Protein AF-A0A392P3I3-F1 (afdb_monomer)

Sequence (159 aa):
METHISFEKTNQFWQRVGYVNVHYVEARGHSGGIWLLKQHGSNIAADIFEVYKDTITVRLSLGNAKWFLTGNRMVYRKLDRAFADVPWCMAFPEAYVEVLCKFHSDHNPLLLRCGLPRRDCGPQPFRFEAAWITHPDYSDVVKVAWGKTTGDFVSCLQQ

pLDDT: mean 73.58, std 13.27, range [35.38, 89.12]

Radius of gyration: 22.49 Å; Cα contacts (8 Å, |Δi|>4): 177; chains: 1; bounding box: 51×34×56 Å

Foldseek 3Di:
DAPPDFCVVCQVVCVVVQKDWADKAPADDPGHIDTDIDGHPDQWDWHFDDDDPFKTWIWIDHPPDIDIWMQGRDDPDQRDDTDDDPVLCVVQVQKDWDFADDDPHPGGDIDIDRDHPPCPDDPPDDDDDPVLVVDPCSVVVVCVVVVVDPDDPVVVVPD

Solvent-accessible surface area (backbone atoms only — not comparable to full-atom values): 10241 Å² total; per-residue (Å²): 102,58,44,86,67,56,63,78,82,43,46,67,57,40,47,73,75,40,34,41,83,68,48,72,44,75,49,62,90,99,36,59,44,51,78,43,71,41,59,65,90,57,78,60,47,66,43,83,71,48,77,54,104,54,34,43,30,34,34,38,33,46,89,92,48,74,48,77,42,75,51,64,70,84,62,100,68,84,70,77,78,88,78,80,54,73,72,54,46,70,76,33,74,59,44,47,75,46,76,44,83,66,87,84,46,65,59,56,55,75,44,81,40,76,46,74,76,78,77,78,68,60,85,79,74,90,80,80,69,72,67,50,78,73,40,89,61,39,66,57,56,51,51,56,59,60,72,71,55,98,61,69,73,75,69,72,74,76,116

Mean predicted aligned error: 17.88 Å

Nearest PDB structures (foldseek):
  4mve-assembly2_B  TM=5.504E-01  e=1.407E+00  Thermomonospora curvata DSM 43183
  2ffs-assembly1_B  TM=2.571E-01  e=3.346E+00  Pseudomonas aeruginosa PAO1

Organism: NCBI:txid97028

Structure (mmCIF, N/CA/C/O backbone):
data_AF-A0A392P3I3-F1
#
_entry.id   AF-A0A392P3I3-F1
#
loop_
_atom_site.group_PDB
_atom_site.id
_atom_site.type_symbol
_atom_site.label_atom_id
_atom_site.label_alt_id
_atom_site.label_comp_id
_atom_site.label_asym_id
_atom_site.label_entity_id
_atom_site.label_seq_id
_atom_site.pdbx_PDB_ins_code
_atom_site.Cartn_x
_atom_site.Cartn_y
_atom_site.Cartn_z
_atom_site.occupancy
_atom_site.B_iso_or_equiv
_atom_site.auth_seq_id
_atom_site.auth_comp_id
_atom_site.auth_asym_id
_atom_site.auth_atom_id
_atom_site.pdbx_PDB_model_num
ATOM 1 N N . MET A 1 1 ? 4.162 16.920 7.300 1.00 35.38 1 MET A N 1
ATOM 2 C CA . MET A 1 1 ? 5.462 16.584 7.912 1.00 35.38 1 MET A CA 1
ATOM 3 C C . MET A 1 1 ? 6.060 15.391 7.182 1.00 35.38 1 MET A C 1
ATOM 5 O O . MET A 1 1 ? 5.947 14.257 7.638 1.00 35.38 1 MET A O 1
ATOM 9 N N . GLU A 1 2 ? 6.603 15.699 6.005 1.00 35.97 2 GLU A N 1
ATOM 10 C CA . GLU A 1 2 ? 7.063 14.757 4.986 1.00 35.97 2 GLU A CA 1
ATOM 11 C C . GLU A 1 2 ? 8.065 13.748 5.556 1.00 35.97 2 GLU A C 1
ATOM 13 O O . GLU A 1 2 ? 8.751 14.022 6.545 1.00 35.97 2 GLU A O 1
ATOM 18 N N . THR A 1 3 ? 8.171 12.568 4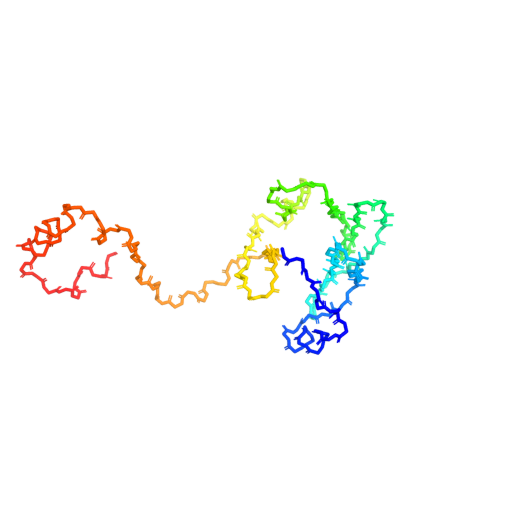.941 1.00 49.41 3 THR A N 1
ATOM 19 C CA . THR A 1 3 ? 9.173 11.557 5.311 1.00 49.41 3 THR A CA 1
ATOM 20 C C . THR A 1 3 ? 10.590 12.105 5.107 1.00 49.41 3 THR A C 1
ATOM 22 O O . THR A 1 3 ? 11.164 11.986 4.030 1.00 49.41 3 THR A O 1
ATOM 25 N N . HIS A 1 4 ? 11.170 12.685 6.160 1.00 56.41 4 HIS A N 1
ATOM 26 C CA . HIS A 1 4 ? 12.564 13.148 6.211 1.00 56.41 4 HIS A CA 1
ATOM 27 C C . HIS A 1 4 ? 13.576 12.015 6.477 1.00 56.41 4 HIS A C 1
ATOM 29 O O . HIS A 1 4 ? 14.764 12.266 6.682 1.00 56.41 4 HIS A O 1
ATOM 35 N N . ILE A 1 5 ? 13.119 10.762 6.517 1.00 66.00 5 ILE A N 1
ATOM 36 C CA . ILE A 1 5 ? 13.971 9.586 6.715 1.00 66.00 5 ILE A CA 1
ATOM 37 C C . ILE A 1 5 ? 14.217 8.963 5.345 1.00 66.00 5 ILE A C 1
ATOM 39 O O . ILE A 1 5 ? 13.258 8.745 4.615 1.00 66.00 5 ILE A O 1
ATOM 43 N N . SER A 1 6 ? 15.477 8.679 5.006 1.00 74.75 6 SER A N 1
ATOM 44 C CA . SER A 1 6 ? 15.830 8.037 3.737 1.00 74.75 6 SER A CA 1
ATOM 45 C C . SER A 1 6 ? 15.404 6.571 3.692 1.00 74.75 6 SER A C 1
ATOM 47 O O . SER A 1 6 ? 15.338 5.892 4.727 1.00 74.75 6 SER A O 1
ATOM 49 N N . PHE A 1 7 ? 15.148 6.057 2.488 1.00 79.44 7 PHE A N 1
ATOM 50 C CA . PHE A 1 7 ? 14.773 4.658 2.298 1.00 79.44 7 PHE A CA 1
ATOM 51 C C . PHE A 1 7 ? 15.866 3.731 2.827 1.00 79.44 7 PHE A C 1
ATOM 53 O O . PHE A 1 7 ? 15.578 2.786 3.558 1.00 79.44 7 PHE A O 1
ATOM 60 N N . GLU A 1 8 ? 17.131 4.053 2.553 1.00 78.81 8 GLU A N 1
ATOM 61 C CA . GLU A 1 8 ? 18.288 3.272 3.007 1.00 78.81 8 GLU A CA 1
ATOM 62 C C . GLU A 1 8 ? 18.279 3.015 4.519 1.00 78.81 8 GLU A C 1
ATOM 64 O O . GLU A 1 8 ? 18.542 1.895 4.960 1.00 78.81 8 GLU A O 1
ATOM 69 N N . LYS A 1 9 ? 17.893 4.018 5.319 1.00 79.69 9 LYS A N 1
ATOM 70 C CA . LYS A 1 9 ? 17.809 3.893 6.783 1.00 79.69 9 LYS A CA 1
ATOM 71 C C . LYS A 1 9 ? 16.685 2.963 7.237 1.00 79.69 9 LYS A C 1
ATOM 73 O O . LYS A 1 9 ? 16.775 2.384 8.315 1.00 79.69 9 LYS A O 1
ATOM 78 N N . THR A 1 10 ? 15.630 2.819 6.440 1.00 81.50 10 THR A N 1
ATOM 79 C CA . THR A 1 10 ? 14.461 1.984 6.766 1.00 81.50 10 THR A CA 1
ATOM 80 C C . THR A 1 10 ? 14.453 0.644 6.035 1.00 81.50 10 THR A C 1
ATOM 82 O O . THR A 1 10 ? 13.630 -0.213 6.349 1.00 81.50 10 THR A O 1
ATOM 85 N N . ASN A 1 11 ? 15.390 0.407 5.115 1.00 81.56 11 ASN A N 1
ATOM 86 C CA . ASN A 1 11 ? 15.440 -0.805 4.300 1.00 81.56 11 ASN A CA 1
ATOM 87 C C . ASN A 1 11 ? 15.478 -2.084 5.157 1.00 81.56 11 ASN A C 1
ATOM 89 O O . ASN A 1 11 ? 14.698 -3.006 4.933 1.00 81.56 11 ASN A O 1
ATOM 93 N N . GLN A 1 12 ? 16.311 -2.107 6.203 1.00 81.12 12 GLN A N 1
ATOM 94 C CA . GLN A 1 12 ? 16.390 -3.246 7.129 1.00 81.12 12 GLN A CA 1
ATOM 95 C C . GLN A 1 12 ? 15.070 -3.494 7.875 1.00 81.12 12 GLN A C 1
ATOM 97 O O . GLN A 1 12 ? 14.685 -4.641 8.096 1.00 81.12 12 GLN A O 1
ATOM 102 N N . PHE A 1 13 ? 14.356 -2.427 8.244 1.00 83.62 13 PHE A N 1
ATOM 103 C CA . PHE A 1 13 ? 13.044 -2.536 8.874 1.00 83.62 13 PHE A CA 1
ATOM 104 C C . PHE A 1 13 ? 12.030 -3.162 7.911 1.00 83.62 13 PHE A C 1
ATOM 106 O O . PHE A 1 13 ? 11.372 -4.135 8.271 1.00 83.62 13 PHE A O 1
ATOM 113 N N . TRP A 1 14 ? 11.948 -2.668 6.673 1.00 83.50 14 TRP A N 1
ATOM 114 C CA . TRP A 1 14 ? 11.001 -3.188 5.684 1.00 83.50 14 TRP A CA 1
ATOM 115 C C . TRP A 1 14 ? 11.267 -4.648 5.338 1.00 83.50 14 TRP A C 1
ATOM 117 O O . TRP A 1 14 ? 10.330 -5.446 5.337 1.00 83.50 14 TRP A O 1
ATOM 127 N N . GLN A 1 15 ? 12.535 -5.020 5.165 1.00 85.06 15 GLN A N 1
ATOM 128 C CA . GLN A 1 15 ? 12.927 -6.414 4.968 1.00 85.06 15 GLN A CA 1
ATOM 129 C C . GLN A 1 15 ? 12.497 -7.294 6.146 1.00 85.06 15 GLN A C 1
ATOM 131 O O . GLN A 1 15 ? 11.931 -8.366 5.934 1.00 85.06 15 GLN A O 1
ATOM 136 N N . ARG A 1 16 ? 12.683 -6.829 7.391 1.00 82.50 16 ARG A N 1
ATOM 137 C CA . ARG A 1 16 ? 12.270 -7.562 8.599 1.00 82.50 16 ARG A CA 1
ATOM 138 C C . ARG A 1 16 ? 10.757 -7.765 8.685 1.00 82.50 16 ARG A C 1
ATOM 140 O O . ARG A 1 16 ? 10.314 -8.807 9.154 1.00 82.50 16 ARG A O 1
ATOM 147 N N . VAL A 1 17 ? 9.971 -6.788 8.237 1.00 83.88 17 VAL A N 1
ATOM 148 C CA . VAL A 1 17 ? 8.498 -6.866 8.198 1.00 83.88 17 VAL A CA 1
ATOM 149 C C . VAL A 1 17 ? 8.004 -7.640 6.958 1.00 83.88 17 VAL A C 1
ATOM 151 O O . VAL A 1 17 ? 6.808 -7.857 6.786 1.00 83.88 17 VAL A O 1
ATOM 154 N N . GLY A 1 18 ? 8.918 -8.125 6.109 1.00 86.94 18 GLY A N 1
ATOM 155 C CA . GLY A 1 18 ? 8.602 -8.974 4.962 1.00 86.94 18 GLY A CA 1
ATOM 156 C C . GLY A 1 18 ? 8.236 -8.197 3.700 1.00 86.94 18 GLY A C 1
ATOM 157 O O . GLY A 1 18 ? 7.508 -8.718 2.860 1.00 86.94 18 GLY A O 1
ATOM 158 N N . TYR A 1 19 ? 8.725 -6.969 3.548 1.00 85.75 19 TYR A N 1
ATOM 159 C CA . TYR A 1 19 ? 8.581 -6.165 2.338 1.00 85.75 19 TYR A CA 1
ATOM 160 C C . TYR A 1 19 ? 9.928 -5.985 1.637 1.00 85.75 19 TYR A C 1
ATOM 162 O O . TYR A 1 19 ? 10.961 -5.766 2.266 1.00 85.75 19 TYR A O 1
ATOM 170 N N . VAL A 1 20 ? 9.905 -6.053 0.310 1.00 87.00 20 VAL A N 1
ATOM 171 C CA . VAL A 1 20 ? 11.047 -5.813 -0.570 1.00 87.00 20 VAL A CA 1
ATOM 172 C C . VAL A 1 20 ? 10.829 -4.539 -1.371 1.00 87.00 20 VAL A C 1
ATOM 174 O O . VAL A 1 20 ? 9.703 -4.213 -1.760 1.00 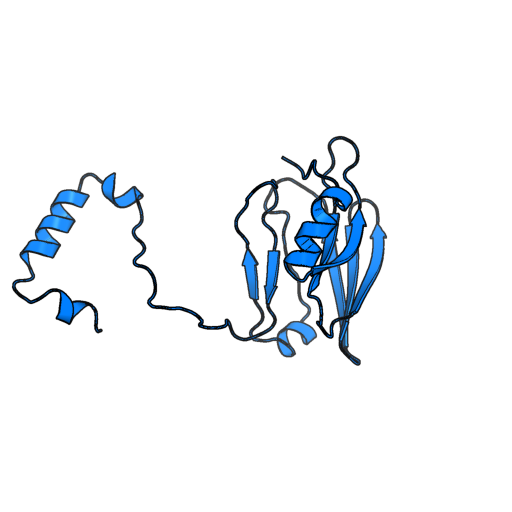87.00 20 VAL A O 1
ATOM 177 N N . ASN A 1 21 ? 11.915 -3.807 -1.603 1.00 84.50 21 ASN A N 1
ATOM 178 C CA . ASN A 1 21 ? 11.874 -2.605 -2.418 1.00 84.50 21 ASN A CA 1
ATOM 179 C C . ASN A 1 21 ? 11.632 -2.960 -3.888 1.00 84.50 21 ASN A C 1
ATOM 181 O O . ASN A 1 21 ? 12.274 -3.864 -4.418 1.00 84.50 21 ASN A O 1
ATOM 185 N N . VAL A 1 22 ? 10.718 -2.230 -4.525 1.00 83.88 22 VAL A N 1
ATOM 186 C CA . VAL A 1 22 ? 10.506 -2.274 -5.977 1.00 83.88 22 VAL A CA 1
ATOM 187 C C . VAL A 1 22 ? 11.055 -1.009 -6.624 1.00 83.88 22 VAL A C 1
ATOM 189 O O . VAL A 1 22 ? 11.753 -1.068 -7.631 1.00 83.88 22 VAL A O 1
ATOM 192 N N . HIS A 1 23 ? 10.721 0.148 -6.056 1.00 82.44 23 HIS A N 1
ATOM 193 C CA . HIS A 1 23 ? 11.220 1.437 -6.506 1.00 82.44 23 HIS A CA 1
ATOM 194 C C . HIS A 1 23 ? 11.137 2.443 -5.367 1.00 82.44 23 HIS A C 1
ATOM 196 O O . HIS A 1 23 ? 10.248 2.357 -4.521 1.00 82.44 23 HIS A O 1
ATOM 202 N N . T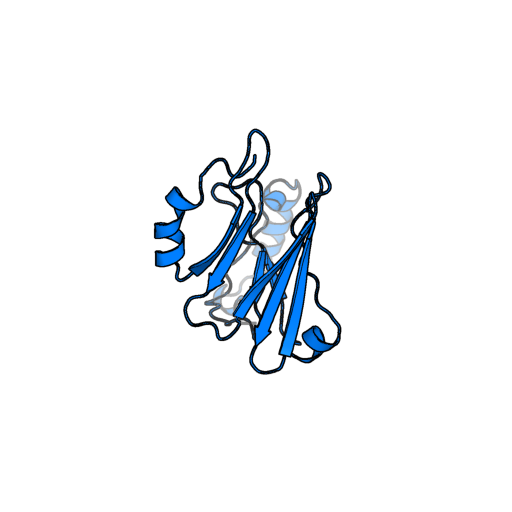YR A 1 24 ? 12.027 3.425 -5.343 1.00 80.94 24 TYR A N 1
ATOM 203 C CA . TYR A 1 24 ? 11.891 4.550 -4.435 1.00 80.94 24 TYR A CA 1
ATOM 204 C C . TYR A 1 24 ? 12.482 5.820 -5.037 1.00 80.94 24 TYR A C 1
ATOM 206 O O . TYR A 1 24 ? 13.451 5.786 -5.792 1.00 80.94 24 TYR A O 1
ATOM 214 N N . VAL A 1 25 ? 11.887 6.944 -4.662 1.00 77.19 25 VAL A N 1
ATOM 215 C CA . VAL A 1 25 ? 12.384 8.289 -4.916 1.00 77.19 25 VAL A CA 1
ATOM 216 C C . VAL A 1 25 ? 12.623 8.930 -3.560 1.00 77.19 25 VAL A C 1
ATOM 218 O O . VAL A 1 25 ? 11.699 9.049 -2.754 1.00 77.19 25 VAL A O 1
ATOM 221 N N . GLU A 1 26 ? 13.872 9.304 -3.299 1.00 78.38 26 GLU A N 1
ATOM 222 C CA . GLU A 1 26 ? 14.235 10.010 -2.073 1.00 78.38 26 GLU A CA 1
ATOM 223 C C . GLU A 1 26 ? 13.652 11.422 -2.046 1.00 78.38 26 GLU A C 1
ATOM 225 O O . GLU A 1 26 ? 13.503 12.082 -3.079 1.00 78.38 26 GLU A O 1
ATOM 230 N N . ALA A 1 27 ? 13.367 11.891 -0.835 1.00 70.81 27 ALA A N 1
ATOM 231 C CA . ALA A 1 27 ? 12.963 13.265 -0.584 1.00 70.81 27 ALA A CA 1
ATOM 232 C C . ALA A 1 27 ? 14.031 14.256 -1.093 1.00 70.81 27 ALA A C 1
ATOM 234 O O . ALA A 1 27 ? 15.230 14.057 -0.878 1.00 70.81 27 ALA A O 1
ATOM 235 N N . ARG A 1 28 ? 13.618 15.354 -1.743 1.00 65.56 28 ARG A N 1
ATOM 236 C CA . ARG A 1 28 ? 14.518 16.450 -2.161 1.00 65.56 28 ARG A CA 1
ATOM 237 C C . ARG A 1 28 ? 14.042 17.788 -1.592 1.00 65.56 28 ARG A C 1
ATOM 239 O O . ARG A 1 28 ? 13.030 18.327 -2.031 1.00 65.56 28 ARG A O 1
ATOM 246 N N . GLY A 1 29 ? 14.783 18.367 -0.649 1.00 71.00 29 GLY A N 1
ATOM 247 C CA . GLY A 1 29 ? 14.394 19.631 -0.007 1.00 71.00 29 GLY A CA 1
ATOM 248 C C . GLY A 1 29 ? 13.131 19.475 0.853 1.00 71.00 29 GLY A C 1
ATOM 249 O O . GLY A 1 29 ? 13.090 18.601 1.712 1.00 71.00 29 GLY A O 1
ATOM 250 N N . HIS A 1 30 ? 12.111 20.304 0.608 1.00 57.53 30 HIS A N 1
ATOM 251 C CA . HIS A 1 30 ? 10.773 20.217 1.225 1.00 57.53 30 HIS A CA 1
ATOM 252 C C . HIS A 1 30 ? 9.811 19.369 0.381 1.00 57.53 30 HIS A C 1
ATOM 254 O O . HIS A 1 30 ? 8.692 19.793 0.104 1.00 57.53 30 HIS A O 1
ATOM 260 N N . SER A 1 31 ? 10.293 18.253 -0.167 1.00 61.00 31 SER A N 1
ATOM 261 C CA . SER A 1 31 ? 9.433 17.310 -0.874 1.00 61.00 31 SER A CA 1
ATOM 262 C C . SER A 1 31 ? 9.540 15.924 -0.267 1.00 61.00 31 SER A C 1
ATOM 264 O O . SER A 1 31 ? 10.648 15.424 -0.086 1.00 61.00 31 SER A O 1
ATOM 266 N N . GLY A 1 32 ? 8.397 15.301 0.017 1.00 65.69 32 GLY A N 1
ATOM 267 C CA . GLY A 1 32 ? 8.313 13.917 0.471 1.00 65.69 32 GLY A CA 1
ATOM 268 C C . GLY A 1 32 ? 8.854 12.930 -0.564 1.00 65.69 32 GLY A C 1
ATOM 269 O O . GLY A 1 32 ? 8.786 13.165 -1.772 1.00 65.69 32 GLY A O 1
ATOM 270 N N . GLY A 1 33 ? 9.407 11.821 -0.072 1.00 70.94 33 GLY A N 1
ATOM 271 C CA . GLY A 1 33 ? 9.829 10.692 -0.899 1.00 70.94 33 GLY A CA 1
ATOM 272 C C . GLY A 1 33 ? 8.648 9.797 -1.283 1.00 70.94 33 GLY A C 1
ATOM 273 O O . GLY A 1 33 ? 7.619 9.787 -0.611 1.00 70.94 33 GLY A O 1
ATOM 274 N N . ILE A 1 34 ? 8.798 9.022 -2.356 1.00 75.25 34 ILE A N 1
ATOM 275 C CA . ILE A 1 34 ? 7.802 8.037 -2.802 1.00 75.25 34 ILE A CA 1
ATOM 276 C C . ILE A 1 34 ? 8.449 6.665 -2.751 1.00 75.25 34 ILE A C 1
ATOM 278 O O . ILE A 1 34 ? 9.427 6.430 -3.456 1.00 75.25 34 ILE A O 1
ATOM 282 N N . TRP A 1 35 ? 7.918 5.752 -1.943 1.00 81.56 35 TRP A N 1
ATOM 283 C CA . TRP A 1 35 ? 8.445 4.392 -1.819 1.00 81.56 35 TRP 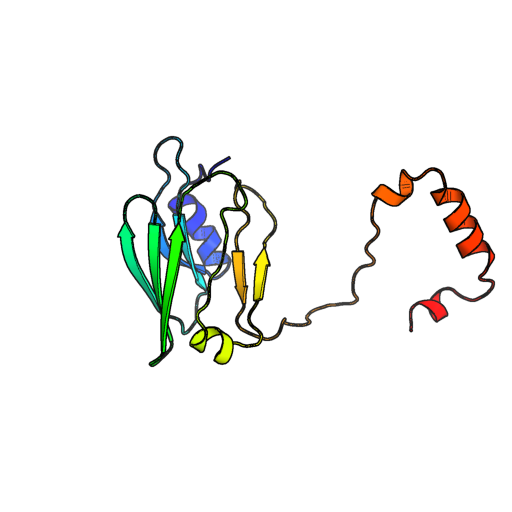A CA 1
ATOM 284 C C . TRP A 1 35 ? 7.409 3.378 -2.299 1.00 81.56 35 TRP A C 1
ATOM 286 O O . TRP A 1 35 ? 6.277 3.360 -1.823 1.00 81.56 35 TRP A O 1
ATOM 296 N N . LEU A 1 36 ? 7.813 2.513 -3.225 1.00 81.19 36 LEU A N 1
ATOM 297 C CA . LEU A 1 36 ? 7.039 1.382 -3.711 1.00 81.19 36 LEU A CA 1
ATOM 298 C C . LEU A 1 36 ? 7.636 0.093 -3.143 1.00 81.19 36 LEU A C 1
ATOM 300 O O . LEU A 1 36 ? 8.762 -0.299 -3.466 1.00 81.19 36 LEU A O 1
ATOM 304 N N . LEU A 1 37 ? 6.851 -0.566 -2.298 1.00 85.62 37 LEU A N 1
ATOM 305 C CA . LEU A 1 37 ? 7.215 -1.799 -1.617 1.00 85.62 37 LEU A CA 1
ATOM 306 C C . LEU A 1 37 ? 6.280 -2.927 -2.042 1.00 85.62 37 LEU A C 1
ATOM 308 O O . LEU A 1 37 ? 5.081 -2.726 -2.226 1.00 85.62 37 LEU A O 1
ATOM 312 N N . LYS A 1 38 ? 6.829 -4.131 -2.150 1.00 84.69 38 LYS A N 1
ATOM 313 C CA . LYS A 1 38 ? 6.090 -5.358 -2.451 1.00 84.69 38 LYS A CA 1
ATOM 314 C C . LYS A 1 38 ? 6.300 -6.355 -1.321 1.00 84.69 38 LYS A C 1
ATOM 316 O O . LYS A 1 38 ? 7.399 -6.462 -0.791 1.00 84.69 38 LYS A O 1
ATOM 321 N N . GLN A 1 39 ? 5.274 -7.118 -0.959 1.00 85.56 39 GLN A N 1
ATOM 322 C CA . GLN A 1 39 ? 5.427 -8.171 0.043 1.00 85.56 39 GLN A CA 1
ATOM 323 C C . GLN A 1 39 ? 6.295 -9.320 -0.497 1.00 85.56 39 GLN A C 1
ATOM 325 O O . GLN A 1 39 ? 6.091 -9.804 -1.617 1.00 85.56 39 GLN A O 1
ATOM 330 N N . HIS A 1 40 ? 7.248 -9.772 0.310 1.00 82.31 40 HIS A N 1
ATOM 331 C CA . HIS A 1 40 ? 8.106 -10.914 0.028 1.00 82.31 40 HIS A CA 1
ATOM 332 C C . HIS A 1 40 ? 7.257 -12.174 -0.214 1.00 82.31 40 HIS A C 1
ATOM 334 O O . HIS A 1 40 ? 6.375 -12.498 0.578 1.00 82.31 40 HIS A O 1
ATOM 340 N N . GLY A 1 41 ? 7.504 -12.872 -1.328 1.00 78.56 41 GLY A N 1
ATOM 341 C CA . GLY A 1 41 ? 6.747 -14.068 -1.726 1.00 78.56 41 GLY A CA 1
ATOM 342 C C . GLY A 1 41 ? 5.425 -13.806 -2.459 1.00 78.56 41 GLY A C 1
ATOM 343 O O . GLY A 1 41 ? 4.718 -14.757 -2.778 1.00 78.56 41 GLY A O 1
ATOM 344 N N . SER A 1 42 ? 5.071 -12.551 -2.761 1.00 81.50 42 SER A N 1
ATOM 345 C CA . SER A 1 42 ? 3.886 -12.276 -3.582 1.00 81.50 42 SER A CA 1
ATOM 346 C C . SER A 1 42 ? 4.143 -12.537 -5.074 1.00 81.50 42 SER A C 1
ATOM 348 O O . SER A 1 42 ? 5.164 -12.135 -5.641 1.00 81.50 42 SER A O 1
ATOM 350 N N . ASN A 1 43 ? 3.169 -13.164 -5.737 1.00 84.56 43 ASN A N 1
ATOM 351 C CA . ASN A 1 43 ? 3.225 -13.496 -7.169 1.00 84.56 43 ASN A CA 1
ATOM 352 C C . ASN A 1 43 ? 3.006 -12.281 -8.092 1.00 84.56 43 ASN A C 1
ATOM 354 O O . ASN A 1 43 ? 3.068 -12.409 -9.311 1.00 84.56 43 ASN A O 1
ATOM 358 N N . ILE A 1 44 ? 2.747 -11.103 -7.522 1.00 82.56 44 ILE A N 1
ATOM 359 C CA . ILE A 1 44 ? 2.476 -9.868 -8.262 1.00 82.56 44 ILE A CA 1
ATOM 360 C C . ILE A 1 44 ? 3.808 -9.204 -8.614 1.00 82.56 44 ILE A C 1
ATOM 362 O O . ILE A 1 44 ? 4.491 -8.697 -7.732 1.00 82.56 44 ILE A O 1
ATOM 366 N N . ALA A 1 45 ? 4.223 -9.197 -9.874 1.00 85.56 45 ALA A N 1
ATOM 367 C CA . ALA A 1 45 ? 5.323 -8.349 -10.325 1.00 85.56 45 ALA A CA 1
ATOM 368 C C . ALA A 1 45 ? 4.877 -6.880 -10.335 1.00 85.56 45 ALA A C 1
ATOM 370 O O . ALA A 1 45 ? 3.730 -6.587 -10.664 1.00 85.56 45 ALA A O 1
ATOM 371 N N . ALA A 1 46 ? 5.766 -5.968 -9.959 1.00 85.56 46 ALA A N 1
ATOM 372 C CA . ALA A 1 46 ? 5.510 -4.536 -9.970 1.00 85.56 46 ALA A CA 1
ATOM 373 C C . ALA A 1 46 ? 6.701 -3.850 -10.637 1.00 85.56 46 ALA A C 1
ATOM 375 O O . ALA A 1 46 ? 7.827 -4.046 -10.193 1.00 85.56 46 ALA A O 1
ATOM 376 N N . ASP A 1 47 ? 6.446 -3.063 -11.678 1.00 85.00 47 ASP A N 1
ATOM 377 C CA . ASP A 1 47 ? 7.464 -2.307 -12.407 1.00 85.00 47 ASP A CA 1
ATOM 378 C C . ASP A 1 47 ? 7.031 -0.849 -12.532 1.00 85.00 47 ASP A C 1
ATOM 380 O O . ASP A 1 47 ? 5.838 -0.551 -12.615 1.00 85.00 47 ASP A O 1
ATOM 384 N N . ILE A 1 48 ? 7.986 0.070 -12.633 1.00 83.81 48 ILE A N 1
ATOM 385 C CA . ILE A 1 48 ? 7.666 1.448 -13.006 1.00 83.81 48 ILE A CA 1
ATOM 386 C C . ILE A 1 48 ? 7.401 1.498 -14.507 1.00 83.81 48 ILE A C 1
ATOM 388 O O . ILE A 1 48 ? 8.245 1.104 -15.307 1.00 83.81 48 ILE A O 1
ATOM 392 N N . PHE A 1 49 ? 6.210 1.964 -14.875 1.00 84.44 49 PHE A N 1
ATOM 393 C CA . PHE A 1 49 ? 5.826 2.159 -16.265 1.00 84.44 49 PHE A CA 1
ATOM 394 C C . PHE A 1 49 ? 6.231 3.550 -16.746 1.00 84.44 49 PHE A C 1
ATOM 396 O O . PHE A 1 49 ? 6.973 3.664 -17.714 1.00 84.44 49 PHE A O 1
ATOM 403 N N . GLU A 1 50 ? 5.803 4.596 -16.035 1.00 79.38 50 GLU A N 1
ATOM 404 C CA . GLU A 1 50 ? 6.115 5.984 -16.382 1.00 79.38 50 GLU A CA 1
ATOM 405 C C . GLU A 1 50 ? 6.241 6.858 -15.133 1.00 79.38 50 GLU A C 1
ATOM 407 O O . GLU A 1 50 ? 5.502 6.695 -14.162 1.00 79.38 50 GLU A O 1
ATOM 412 N N . VAL A 1 51 ? 7.164 7.818 -15.179 1.00 75.50 51 VAL A N 1
ATOM 413 C CA . VAL A 1 51 ? 7.298 8.884 -14.180 1.00 75.50 51 VAL A CA 1
ATOM 414 C C . VAL A 1 51 ? 7.182 10.214 -14.915 1.00 75.50 51 VAL A C 1
ATOM 416 O O . VAL A 1 51 ? 8.024 10.530 -15.754 1.00 75.50 51 VAL A O 1
ATOM 419 N N . TYR A 1 52 ? 6.152 11.003 -14.614 1.00 71.94 52 TYR A N 1
ATOM 420 C CA . TYR A 1 52 ? 5.920 12.300 -15.249 1.00 71.94 52 TYR A CA 1
ATOM 421 C C . TYR A 1 52 ? 5.689 13.385 -14.208 1.00 71.94 52 TYR A C 1
ATOM 423 O O . TYR A 1 52 ? 4.666 13.333 -13.540 1.00 71.94 52 TYR A O 1
ATOM 431 N N . LYS A 1 53 ? 6.598 14.371 -14.122 1.00 63.31 53 LYS A N 1
ATOM 432 C CA . LYS A 1 53 ? 6.632 15.553 -13.221 1.00 63.31 53 LYS A CA 1
ATOM 433 C C . LYS A 1 53 ? 6.252 15.301 -11.750 1.00 63.31 53 LYS A C 1
ATOM 435 O O . LYS A 1 53 ? 7.100 15.447 -10.881 1.00 63.31 53 LYS A O 1
ATOM 440 N N . ASP A 1 54 ? 5.007 14.917 -11.505 1.00 64.25 54 ASP A N 1
ATOM 441 C CA . ASP A 1 54 ? 4.341 14.735 -10.216 1.00 64.25 54 ASP A CA 1
ATOM 442 C C . ASP A 1 54 ? 3.502 13.447 -10.155 1.00 64.25 54 ASP A C 1
ATOM 444 O O . ASP A 1 54 ? 2.620 13.297 -9.313 1.00 64.25 54 ASP A O 1
ATOM 448 N N . THR A 1 55 ? 3.711 12.522 -11.086 1.00 65.31 55 THR A N 1
ATOM 449 C CA . THR A 1 55 ? 2.925 11.303 -11.227 1.00 65.31 55 THR A CA 1
ATOM 450 C C . T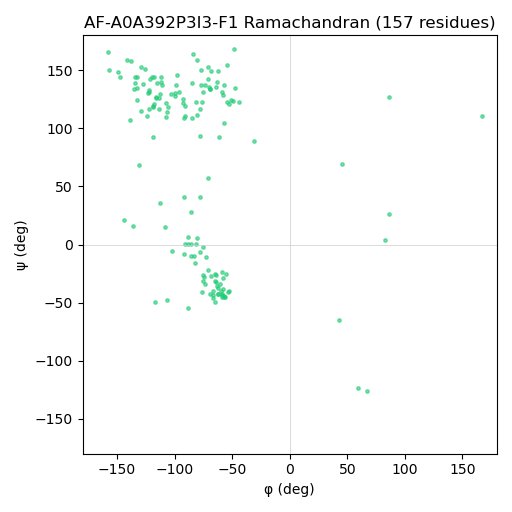HR A 1 55 ? 3.833 10.107 -11.461 1.00 65.31 55 THR A C 1
ATOM 452 O O . THR A 1 55 ? 4.738 10.166 -12.293 1.00 65.31 55 THR A O 1
ATOM 455 N N . ILE A 1 56 ? 3.577 9.018 -10.739 1.00 77.38 56 ILE A N 1
ATOM 456 C CA . ILE A 1 56 ? 4.202 7.719 -10.978 1.00 77.38 56 ILE A CA 1
ATOM 457 C C . ILE A 1 56 ? 3.129 6.722 -11.393 1.00 77.38 56 ILE A C 1
ATOM 459 O O . ILE A 1 56 ? 2.132 6.550 -10.695 1.00 77.38 56 ILE A O 1
ATOM 463 N N . THR A 1 57 ? 3.335 6.065 -12.526 1.00 80.69 57 THR A N 1
ATOM 464 C CA . THR A 1 57 ? 2.509 4.956 -12.988 1.00 80.69 57 THR A CA 1
ATOM 465 C C . THR A 1 57 ? 3.289 3.668 -12.794 1.00 80.69 57 THR A C 1
ATOM 467 O O . THR A 1 57 ? 4.361 3.473 -13.367 1.00 80.69 57 THR A O 1
ATOM 470 N N . VAL A 1 58 ? 2.743 2.783 -11.974 1.00 86.62 58 VAL A N 1
ATOM 471 C CA . VAL A 1 58 ? 3.276 1.460 -11.666 1.00 86.62 58 VAL A CA 1
ATOM 472 C C . VAL A 1 58 ? 2.462 0.434 -12.435 1.00 86.62 58 VAL A C 1
ATOM 474 O O . VAL A 1 58 ? 1.236 0.426 -12.361 1.00 86.62 58 VAL A O 1
ATOM 477 N N . ARG A 1 59 ? 3.130 -0.459 -13.155 1.00 87.12 59 ARG A N 1
ATOM 478 C CA . ARG A 1 59 ? 2.503 -1.618 -13.780 1.00 87.12 59 ARG A CA 1
ATOM 479 C C . ARG A 1 59 ? 2.589 -2.807 -12.834 1.00 87.12 59 ARG A C 1
ATOM 481 O O . ARG A 1 59 ? 3.682 -3.238 -12.481 1.00 87.12 59 ARG A O 1
ATOM 488 N N . LEU A 1 60 ? 1.442 -3.366 -12.476 1.00 88.31 60 LEU A N 1
ATOM 489 C CA . LEU A 1 60 ? 1.331 -4.612 -11.726 1.00 88.31 60 LEU A CA 1
ATOM 490 C C . LEU A 1 60 ? 1.046 -5.758 -12.699 1.00 88.31 60 LEU A C 1
ATOM 492 O O . LEU A 1 60 ? 0.232 -5.600 -13.604 1.00 88.31 60 LEU A O 1
ATOM 496 N N . SER A 1 61 ? 1.694 -6.908 -12.532 1.00 85.62 61 SER A N 1
ATOM 497 C CA . SER A 1 61 ? 1.464 -8.098 -13.361 1.00 85.62 61 SER A CA 1
ATOM 498 C C . SER A 1 61 ? 1.305 -9.343 -12.493 1.00 85.62 61 SER A C 1
ATOM 500 O O . SER A 1 61 ? 2.098 -9.564 -11.583 1.00 85.62 61 SER A O 1
ATOM 502 N N . LEU A 1 62 ? 0.314 -10.182 -12.784 1.00 87.44 62 LEU A N 1
ATOM 503 C CA . LEU A 1 62 ? 0.113 -11.482 -12.138 1.00 87.44 62 LEU A CA 1
ATOM 504 C C . LEU A 1 62 ? -0.294 -12.498 -13.210 1.00 87.44 62 LEU A C 1
ATOM 506 O O . LEU A 1 62 ? -1.407 -12.453 -13.736 1.00 87.44 62 LEU A O 1
ATOM 510 N N . GLY A 1 63 ? 0.618 -13.407 -13.560 1.00 83.62 63 GLY A N 1
ATOM 511 C CA . GLY A 1 63 ? 0.421 -14.305 -14.701 1.00 83.62 63 GLY A CA 1
ATOM 512 C C . GLY A 1 63 ? 0.230 -13.513 -16.001 1.00 83.62 63 GLY A C 1
ATOM 513 O O . GLY A 1 63 ? 1.069 -12.686 -16.351 1.00 83.62 63 GLY A O 1
ATOM 514 N N . ASN A 1 64 ? -0.891 -13.738 -16.694 1.00 82.62 64 ASN A N 1
ATOM 515 C CA . ASN A 1 64 ? -1.234 -13.022 -17.930 1.00 82.62 64 ASN A CA 1
ATOM 516 C C . ASN A 1 64 ? -1.963 -11.688 -17.693 1.00 82.62 64 ASN A C 1
ATOM 518 O O . ASN A 1 64 ? -2.141 -10.921 -18.639 1.00 82.62 64 ASN A O 1
ATOM 522 N N . ALA A 1 65 ? -2.392 -11.402 -16.462 1.00 81.06 65 ALA A N 1
ATOM 523 C CA . ALA A 1 65 ? -3.094 -10.167 -16.141 1.00 81.06 65 ALA A CA 1
ATOM 524 C C . ALA A 1 65 ? -2.102 -9.031 -15.853 1.00 81.06 65 ALA A C 1
ATOM 526 O O . ALA A 1 65 ? -1.081 -9.237 -15.190 1.00 81.06 65 ALA A O 1
ATOM 527 N N . LYS A 1 66 ? -2.409 -7.832 -16.358 1.00 87.38 66 LYS A N 1
ATOM 528 C CA . LYS A 1 66 ? -1.616 -6.611 -16.172 1.00 87.38 66 LYS A CA 1
ATOM 529 C C . LYS A 1 66 ? -2.531 -5.448 -15.818 1.00 87.38 66 LYS A C 1
ATOM 531 O O . LYS A 1 66 ? -3.581 -5.295 -16.432 1.00 87.38 66 LYS A O 1
ATOM 536 N N . TRP A 1 67 ? -2.089 -4.620 -14.882 1.00 82.75 67 TRP A N 1
ATOM 537 C CA . TRP A 1 67 ? -2.825 -3.464 -14.374 1.00 82.75 67 TRP A CA 1
ATOM 538 C C . TRP A 1 67 ? -1.895 -2.270 -14.210 1.00 82.75 67 TRP A C 1
ATOM 540 O O . TRP A 1 67 ? -0.684 -2.439 -14.060 1.00 82.75 67 TRP A O 1
ATOM 550 N N . PHE A 1 68 ? -2.465 -1.069 -14.199 1.00 83.00 68 PHE A N 1
ATOM 551 C CA . PHE A 1 68 ? -1.724 0.173 -14.008 1.00 83.00 68 PHE A CA 1
ATOM 552 C C . PHE A 1 68 ? -2.267 0.921 -12.794 1.00 83.00 68 PHE A C 1
ATOM 554 O O . PHE A 1 68 ? -3.474 1.102 -12.655 1.00 83.00 68 PHE A O 1
ATOM 561 N N . LEU A 1 69 ? -1.365 1.353 -11.918 1.00 75.31 69 LEU A N 1
ATOM 562 C CA . LEU A 1 69 ? -1.666 2.155 -10.743 1.00 75.31 69 LEU A CA 1
ATOM 563 C C . LEU A 1 69 ? -0.946 3.495 -10.866 1.00 75.31 69 LEU A C 1
ATOM 565 O O . LEU A 1 69 ? 0.279 3.524 -10.954 1.00 75.31 69 LEU A O 1
ATOM 569 N N . THR A 1 70 ? -1.686 4.597 -10.850 1.00 75.44 70 THR A N 1
ATOM 570 C CA . THR A 1 70 ? -1.119 5.938 -11.017 1.00 75.44 70 THR A CA 1
ATOM 571 C C . THR A 1 70 ? -1.273 6.750 -9.732 1.00 75.44 70 THR A C 1
ATOM 573 O O . THR A 1 70 ? -2.391 7.027 -9.303 1.00 75.44 70 THR A O 1
ATOM 576 N N . GLY A 1 71 ? -0.155 7.135 -9.112 1.00 65.12 71 GLY A N 1
ATOM 577 C CA . GLY A 1 71 ? -0.117 8.027 -7.949 1.00 65.12 71 GLY A CA 1
ATOM 578 C C . GLY A 1 71 ? 0.232 9.454 -8.369 1.00 65.12 71 GLY A C 1
ATOM 579 O O . GLY A 1 71 ? 1.230 9.641 -9.056 1.00 65.12 71 GLY A O 1
ATOM 580 N N . ASN A 1 72 ? -0.570 10.447 -7.967 1.00 59.59 72 ASN A N 1
ATOM 581 C CA . ASN A 1 72 ? -0.401 11.867 -8.314 1.00 59.59 72 ASN A CA 1
ATOM 582 C C . ASN A 1 72 ? -0.095 12.707 -7.056 1.00 59.59 72 ASN A C 1
ATOM 584 O O . ASN A 1 72 ? -0.705 12.503 -6.009 1.00 59.59 72 ASN A O 1
ATOM 588 N N . ARG A 1 73 ? 0.837 13.657 -7.168 1.00 51.97 73 ARG A N 1
ATOM 589 C CA . ARG A 1 73 ? 1.367 14.505 -6.088 1.00 51.97 73 ARG A CA 1
ATOM 590 C C . ARG A 1 73 ? 0.580 15.808 -5.843 1.00 51.97 73 ARG A C 1
ATOM 592 O O . ARG A 1 73 ? 0.948 16.583 -4.963 1.00 51.97 73 ARG A O 1
ATOM 599 N N . MET A 1 74 ? -0.500 16.096 -6.575 1.00 43.81 74 MET A N 1
ATOM 600 C CA . MET A 1 74 ? -1.194 17.388 -6.445 1.00 43.81 74 MET A CA 1
ATOM 601 C C . MET A 1 74 ? -2.163 17.494 -5.238 1.00 43.81 74 MET A C 1
ATOM 603 O O . MET A 1 74 ? -3.273 16.971 -5.252 1.00 43.81 74 MET A O 1
ATOM 607 N N . VAL A 1 75 ? -1.751 18.343 -4.281 1.00 42.81 75 VAL A N 1
ATOM 608 C CA . VAL A 1 75 ? -2.539 19.205 -3.364 1.00 42.81 75 VAL A CA 1
ATOM 609 C C . VAL A 1 75 ? -3.061 18.614 -2.037 1.00 42.81 75 VAL A C 1
ATOM 611 O O . VAL A 1 75 ? -3.785 17.626 -1.976 1.00 42.81 75 VAL A O 1
ATOM 614 N N . TYR A 1 76 ? -2.733 19.338 -0.954 1.00 45.31 76 TYR A N 1
ATOM 615 C CA . TYR A 1 76 ? -3.287 19.310 0.408 1.00 45.31 76 TYR A CA 1
ATOM 616 C C . TYR A 1 76 ? -4.788 18.939 0.478 1.00 45.31 76 TYR A C 1
ATOM 618 O O . TYR A 1 76 ? -5.646 19.819 0.462 1.00 45.31 76 TYR A O 1
ATOM 626 N N . ARG A 1 77 ? -5.105 17.639 0.574 1.00 48.09 77 ARG A N 1
ATOM 627 C CA . ARG A 1 77 ? -6.306 17.010 1.181 1.00 48.09 77 ARG A CA 1
ATOM 628 C C . ARG A 1 77 ? -6.352 15.540 0.747 1.00 48.09 77 ARG A C 1
ATOM 630 O O . ARG A 1 77 ? -6.629 15.257 -0.411 1.00 48.09 77 ARG A O 1
ATOM 637 N N . LYS A 1 78 ? -6.121 14.609 1.686 1.00 51.25 78 LYS A N 1
ATOM 638 C CA . LYS A 1 78 ? -6.243 13.143 1.495 1.00 51.25 78 LYS A CA 1
ATOM 639 C C . LYS A 1 78 ? -5.576 12.664 0.177 1.00 51.25 78 LYS A C 1
ATOM 641 O O . LYS A 1 78 ? -6.256 12.307 -0.787 1.00 51.25 78 LYS A O 1
ATOM 646 N N . LEU A 1 79 ? -4.238 12.736 0.154 1.00 58.62 79 LEU A N 1
ATOM 647 C CA . LEU A 1 79 ? -3.369 12.401 -0.991 1.00 58.62 79 LEU A CA 1
ATOM 648 C C . LEU A 1 79 ? -3.306 10.899 -1.293 1.00 58.62 79 LEU A C 1
ATOM 650 O O . LEU A 1 79 ? -3.017 10.511 -2.420 1.00 58.62 79 LEU A O 1
ATOM 654 N N . ASP A 1 80 ? -3.617 10.053 -0.317 1.00 68.75 80 ASP A N 1
ATOM 655 C CA . ASP A 1 80 ? -3.492 8.616 -0.495 1.00 68.7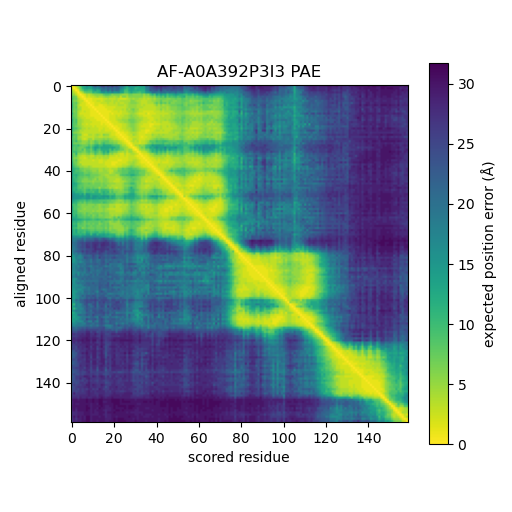5 80 ASP A CA 1
ATOM 656 C C . ASP A 1 80 ? -4.828 8.060 -1.026 1.00 68.75 80 ASP A C 1
ATOM 658 O O . ASP A 1 80 ? -5.846 8.057 -0.325 1.00 68.75 80 ASP A O 1
ATOM 662 N N . ARG A 1 81 ? -4.845 7.618 -2.290 1.00 73.88 81 ARG A N 1
ATOM 663 C CA . ARG A 1 81 ? -6.002 6.990 -2.953 1.00 73.88 81 ARG A CA 1
ATOM 664 C C . ARG A 1 81 ? -5.550 5.747 -3.714 1.00 73.88 81 ARG A C 1
ATOM 666 O O . ARG A 1 81 ? -4.476 5.753 -4.306 1.00 73.88 81 ARG A O 1
ATOM 673 N N . ALA A 1 82 ? -6.385 4.713 -3.736 1.00 75.94 82 ALA A N 1
ATOM 674 C CA . ALA A 1 82 ? -6.223 3.573 -4.633 1.00 75.94 82 ALA A CA 1
ATOM 675 C C . ALA A 1 82 ? -7.346 3.601 -5.674 1.00 75.94 82 ALA A C 1
ATOM 677 O O . ALA A 1 82 ? -8.499 3.863 -5.331 1.00 75.94 82 ALA A O 1
ATOM 678 N N . PHE A 1 83 ? -7.004 3.326 -6.929 1.00 82.06 83 PHE A N 1
ATOM 679 C CA . PHE A 1 83 ? -7.958 3.185 -8.024 1.00 82.06 83 PHE A CA 1
ATOM 680 C C . PHE A 1 83 ? -7.829 1.781 -8.606 1.00 82.06 83 PHE A C 1
ATOM 682 O O . PHE A 1 83 ? -6.726 1.242 -8.679 1.00 82.06 83 PHE A O 1
ATOM 689 N N . ALA A 1 84 ? -8.956 1.209 -9.015 1.00 81.12 84 ALA A N 1
ATOM 690 C CA . ALA A 1 84 ? -9.029 -0.087 -9.668 1.00 81.12 84 ALA A CA 1
ATOM 691 C C . ALA A 1 84 ? -9.923 0.018 -10.906 1.00 81.12 84 ALA A C 1
ATOM 693 O O . ALA A 1 84 ? -10.904 0.766 -10.906 1.00 81.12 84 ALA A O 1
ATOM 694 N N . ASP A 1 85 ? -9.567 -0.713 -11.959 1.00 82.75 85 ASP A N 1
ATOM 695 C CA . ASP A 1 85 ? -10.394 -0.834 -13.154 1.00 82.75 85 ASP A CA 1
ATOM 696 C C . ASP A 1 85 ? -11.470 -1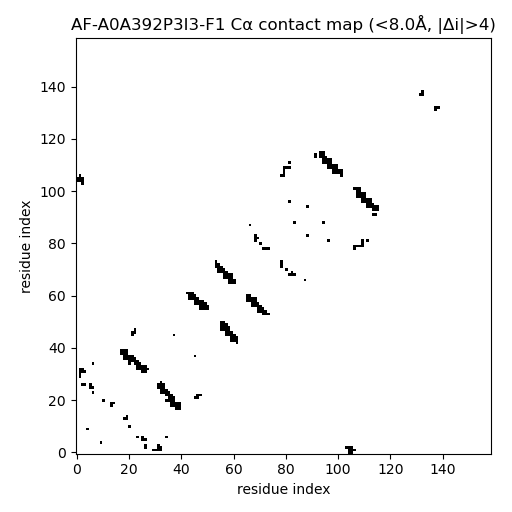.921 -12.979 1.00 82.75 85 ASP A C 1
ATOM 698 O O . ASP A 1 85 ? -11.427 -2.744 -12.061 1.00 82.75 85 ASP A O 1
ATOM 702 N N . VAL A 1 86 ? -12.480 -1.907 -13.855 1.00 85.38 86 VAL A N 1
ATOM 703 C CA . VAL A 1 86 ? -13.598 -2.863 -13.791 1.00 85.38 86 VAL A CA 1
ATOM 704 C C . VAL A 1 86 ? -13.114 -4.322 -13.856 1.00 85.38 86 VAL A C 1
ATOM 706 O O . VAL A 1 86 ? -13.565 -5.112 -13.026 1.00 85.38 86 VAL A O 1
ATOM 709 N N . PRO A 1 87 ? -12.185 -4.713 -14.755 1.00 83.75 87 PRO A N 1
ATOM 710 C CA . PRO A 1 87 ? -11.642 -6.071 -14.764 1.00 83.75 87 PRO A CA 1
ATOM 711 C C . PRO A 1 87 ? -10.983 -6.479 -13.440 1.00 83.75 87 PRO A C 1
ATOM 713 O O . PRO A 1 87 ? -11.146 -7.617 -13.001 1.00 83.75 87 PRO A O 1
ATOM 716 N N . TRP A 1 88 ? -10.269 -5.568 -12.778 1.00 82.69 88 TRP A N 1
ATOM 717 C CA . TRP A 1 88 ? -9.632 -5.821 -11.490 1.00 82.69 88 TRP A CA 1
ATOM 718 C C . TRP A 1 88 ? -10.654 -5.988 -10.365 1.00 82.69 88 TRP A C 1
ATOM 720 O O . TRP A 1 88 ? -10.544 -6.933 -9.587 1.00 82.69 88 TRP A O 1
ATOM 730 N N . CYS A 1 89 ? -11.691 -5.146 -10.319 1.00 82.31 89 CYS A N 1
ATOM 731 C CA . CYS A 1 89 ? -12.787 -5.294 -9.355 1.00 82.31 89 CYS A CA 1
ATOM 732 C C . CYS A 1 89 ? -13.518 -6.637 -9.516 1.00 82.31 89 CYS A C 1
ATOM 734 O O . CYS A 1 89 ? -13.939 -7.231 -8.529 1.00 82.31 89 CYS A O 1
ATOM 736 N N . MET A 1 90 ? -13.631 -7.141 -10.750 1.00 78.44 90 MET A N 1
ATOM 737 C CA . MET A 1 90 ? -14.215 -8.459 -11.029 1.00 78.44 90 MET A CA 1
ATOM 738 C C . MET A 1 90 ? -13.286 -9.611 -10.623 1.00 78.44 90 MET A C 1
ATOM 740 O O . MET A 1 90 ? -13.762 -10.658 -10.192 1.00 78.44 90 MET A O 1
ATOM 744 N N . ALA A 1 91 ? -11.967 -9.434 -10.748 1.00 80.75 91 ALA A N 1
ATOM 745 C CA . ALA A 1 91 ? -10.976 -10.433 -10.347 1.00 80.75 91 ALA A CA 1
ATOM 746 C C . ALA A 1 91 ? -10.785 -10.507 -8.820 1.00 80.75 91 ALA A C 1
ATOM 748 O O . ALA A 1 91 ? -10.497 -11.580 -8.290 1.00 80.75 91 ALA A O 1
ATOM 749 N N . PHE A 1 92 ? -10.958 -9.385 -8.116 1.00 81.06 92 PHE A N 1
ATOM 750 C CA . PHE A 1 92 ? -10.784 -9.275 -6.667 1.00 81.06 92 PHE A CA 1
ATOM 751 C C . PHE A 1 92 ? -11.989 -8.581 -6.005 1.00 81.06 92 PHE A C 1
ATOM 753 O O . PHE A 1 92 ? -11.851 -7.474 -5.482 1.00 81.06 92 PHE A O 1
ATOM 760 N N . PRO A 1 93 ? -13.170 -9.224 -5.986 1.00 81.88 93 PRO A N 1
ATOM 761 C CA . PRO A 1 93 ? -14.392 -8.617 -5.448 1.00 81.88 93 PRO A CA 1
ATOM 762 C C . PRO A 1 93 ? -14.310 -8.320 -3.943 1.00 81.88 93 PRO A C 1
ATOM 764 O O . PRO A 1 93 ? -14.947 -7.391 -3.460 1.00 81.88 93 PRO A O 1
ATOM 767 N N . GLU A 1 94 ? -13.486 -9.073 -3.211 1.00 82.19 94 GLU A N 1
ATOM 768 C CA . GLU A 1 94 ? -13.262 -8.916 -1.765 1.00 82.19 94 GLU A CA 1
ATOM 769 C C . GLU A 1 94 ? -12.133 -7.927 -1.434 1.00 82.19 94 GLU A C 1
ATOM 771 O O . GLU A 1 94 ? -11.691 -7.837 -0.285 1.00 82.19 94 GLU A O 1
ATOM 776 N N . ALA A 1 95 ? -11.583 -7.234 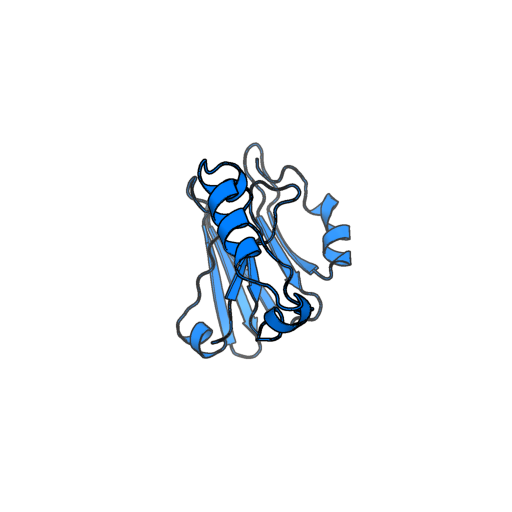-2.435 1.00 83.56 95 ALA A N 1
ATOM 777 C CA . ALA A 1 95 ? -10.454 -6.362 -2.195 1.00 83.56 95 ALA A CA 1
ATOM 778 C C . ALA A 1 95 ? -10.853 -5.081 -1.465 1.00 83.56 95 ALA A C 1
ATOM 780 O O . ALA A 1 95 ? -11.826 -4.410 -1.807 1.00 83.56 95 ALA A O 1
ATOM 781 N N . TYR A 1 96 ? -10.041 -4.696 -0.486 1.00 83.75 96 TYR A N 1
ATOM 782 C CA . TYR A 1 96 ? -10.232 -3.465 0.265 1.00 83.75 96 TYR A CA 1
ATOM 783 C C . TYR A 1 96 ? -8.900 -2.792 0.574 1.00 83.75 96 TYR A C 1
ATOM 785 O O . TYR A 1 96 ? -7.834 -3.409 0.565 1.00 83.75 96 TYR A O 1
ATOM 793 N N . VAL A 1 97 ? -8.971 -1.494 0.852 1.00 83.75 97 VAL A N 1
ATOM 794 C CA . VAL A 1 97 ? -7.818 -0.685 1.238 1.00 83.75 97 VAL A CA 1
ATOM 795 C C . VAL A 1 97 ? -7.922 -0.372 2.720 1.00 83.75 97 VAL A C 1
ATOM 797 O O . VAL A 1 97 ? -8.891 0.236 3.171 1.00 83.75 97 VAL A O 1
ATOM 800 N N . GLU A 1 98 ? -6.913 -0.775 3.478 1.00 84.06 98 GLU A N 1
ATOM 801 C CA . GLU A 1 98 ? -6.764 -0.441 4.887 1.00 84.06 98 GLU A CA 1
ATOM 802 C C . GLU A 1 98 ? -5.845 0.775 5.035 1.00 84.06 98 GLU A C 1
ATOM 804 O O . GLU A 1 98 ? -4.764 0.833 4.451 1.00 84.06 98 GLU A O 1
ATOM 809 N N . VAL A 1 99 ? -6.279 1.758 5.821 1.00 83.06 99 VAL A N 1
ATOM 810 C CA . VAL A 1 99 ? -5.473 2.933 6.163 1.00 83.06 99 VAL A CA 1
ATOM 811 C C . VAL A 1 99 ? -4.727 2.618 7.456 1.00 83.06 99 VAL A C 1
ATOM 813 O O . VAL A 1 99 ? -5.348 2.537 8.515 1.00 83.06 99 VAL A O 1
ATOM 816 N N . LEU A 1 100 ? -3.412 2.417 7.384 1.00 79.56 100 LEU A N 1
ATOM 817 C CA . LEU A 1 100 ? -2.608 2.051 8.550 1.00 79.56 100 LEU A CA 1
ATOM 818 C C . LEU A 1 100 ? -2.327 3.260 9.454 1.00 79.56 100 LEU A C 1
ATOM 820 O O . LEU A 1 100 ? -2.225 4.403 8.996 1.00 79.56 100 LEU A O 1
ATOM 824 N N . CYS A 1 101 ? -2.179 2.992 10.756 1.00 68.12 101 CYS A N 1
ATOM 825 C CA . CYS A 1 101 ? -1.860 4.010 11.753 1.00 68.12 101 CYS A CA 1
ATOM 826 C C . CYS A 1 101 ? -0.490 4.651 11.498 1.00 68.12 101 CYS A C 1
ATOM 828 O O . CYS A 1 101 ? 0.498 3.983 11.186 1.00 68.12 101 CYS A O 1
ATOM 830 N N . LYS A 1 102 ? -0.431 5.967 11.706 1.00 66.44 102 LYS A N 1
ATOM 831 C CA . LYS A 1 102 ? 0.801 6.756 11.670 1.00 66.44 102 LYS A CA 1
ATOM 832 C C . LYS A 1 102 ? 1.694 6.442 12.859 1.00 66.44 102 LYS A C 1
ATOM 834 O O . LYS A 1 102 ? 1.230 6.446 13.994 1.00 66.44 102 LYS A O 1
ATOM 839 N N . PHE A 1 103 ? 2.985 6.273 12.592 1.00 57.03 103 PHE A N 1
ATOM 840 C CA . PHE A 1 103 ? 4.010 6.269 13.636 1.00 57.03 103 PHE A CA 1
ATOM 841 C C . PHE A 1 103 ? 4.990 7.439 13.439 1.00 57.03 103 PHE A C 1
ATOM 843 O O . PHE A 1 103 ? 5.160 8.238 14.355 1.00 57.03 103 PHE A O 1
ATOM 850 N N . HIS A 1 104 ? 5.536 7.634 12.224 1.00 54.31 104 HIS A N 1
ATOM 851 C CA . HIS A 1 104 ? 6.551 8.674 11.940 1.00 54.31 104 HIS A CA 1
ATOM 852 C C . HIS A 1 104 ? 6.457 9.347 10.546 1.00 54.31 104 HIS A C 1
ATOM 854 O O . HIS A 1 104 ? 7.441 9.906 10.070 1.00 54.31 104 HIS A O 1
ATOM 860 N N . SER A 1 105 ? 5.303 9.297 9.869 1.00 61.84 105 SER A N 1
ATOM 861 C CA . SER A 1 105 ? 5.067 9.960 8.570 1.00 61.84 105 SER A CA 1
ATOM 862 C C . SER A 1 105 ? 3.837 10.867 8.652 1.00 61.84 105 SER A C 1
ATOM 864 O O . SER A 1 105 ? 2.907 10.606 9.417 1.00 61.84 105 SER A O 1
ATOM 866 N N . ASP A 1 106 ? 3.797 11.938 7.865 1.00 60.84 106 ASP A N 1
ATOM 867 C CA . ASP A 1 106 ? 2.584 12.723 7.637 1.00 60.84 106 ASP A CA 1
ATOM 868 C C . ASP A 1 106 ? 1.592 12.097 6.661 1.00 60.84 106 ASP A C 1
ATOM 870 O O . ASP A 1 106 ? 0.457 12.580 6.578 1.00 60.84 106 ASP A O 1
ATOM 874 N N . HIS A 1 107 ? 1.962 10.991 6.025 1.00 67.19 107 HIS A N 1
ATOM 875 C CA . HIS A 1 107 ? 1.076 10.147 5.237 1.00 67.19 107 HIS A CA 1
ATOM 876 C C . HIS A 1 107 ? 0.592 8.945 6.051 1.00 67.19 107 HIS A C 1
ATOM 878 O O . HIS A 1 107 ? 1.301 8.434 6.922 1.00 67.19 107 HIS A O 1
ATOM 884 N N . ASN A 1 108 ? -0.648 8.517 5.800 1.00 72.25 108 ASN A N 1
ATOM 885 C CA . ASN A 1 108 ? -1.131 7.237 6.311 1.00 72.25 108 ASN A CA 1
ATOM 886 C C . ASN A 1 108 ? -0.822 6.184 5.238 1.00 72.25 108 ASN A C 1
ATOM 888 O O . ASN A 1 108 ? -1.345 6.307 4.130 1.00 72.25 108 ASN A O 1
ATOM 892 N N . PRO A 1 109 ? -0.018 5.148 5.519 1.00 80.12 109 PRO A N 1
ATOM 893 C CA . PRO A 1 109 ? 0.212 4.094 4.541 1.00 80.12 109 PRO A CA 1
ATOM 894 C C . PRO A 1 109 ? -1.113 3.430 4.140 1.00 80.12 109 PRO A C 1
ATOM 896 O O . PRO A 1 109 ? -1.901 3.045 5.007 1.00 80.12 109 PRO A O 1
ATOM 899 N N . LEU A 1 110 ? -1.355 3.285 2.836 1.00 85.00 110 LEU A N 1
ATOM 900 C CA . LEU A 1 110 ? -2.472 2.497 2.318 1.00 85.00 110 LEU A CA 1
ATOM 901 C C . LEU A 1 110 ? -2.016 1.070 2.055 1.00 85.00 110 LEU A C 1
ATOM 903 O O . LEU A 1 110 ? -1.077 0.839 1.295 1.00 85.00 110 LEU A O 1
ATOM 907 N N . LEU A 1 111 ? -2.714 0.113 2.651 1.00 83.44 111 LEU A N 1
ATOM 908 C CA . LEU A 1 111 ? -2.497 -1.305 2.434 1.00 83.44 111 LEU A CA 1
ATOM 909 C C . LEU A 1 111 ? -3.652 -1.870 1.612 1.00 83.44 111 LEU A C 1
ATOM 911 O O . LEU A 1 111 ? -4.771 -1.994 2.105 1.00 83.44 111 LEU A O 1
ATOM 915 N N . LEU A 1 112 ? -3.375 -2.231 0.362 1.00 86.38 112 LEU A N 1
ATOM 916 C CA . LEU A 1 112 ? -4.334 -2.936 -0.478 1.00 86.38 112 LEU A CA 1
ATOM 917 C C . LEU A 1 112 ? -4.320 -4.431 -0.149 1.00 86.38 112 LEU A C 1
ATOM 919 O O . LEU A 1 112 ? -3.282 -5.088 -0.241 1.00 86.38 112 LEU A O 1
ATOM 923 N N . ARG A 1 113 ? -5.479 -4.971 0.218 1.00 82.12 113 ARG A N 1
ATOM 924 C CA . ARG A 1 113 ? -5.688 -6.391 0.500 1.00 82.12 113 ARG A CA 1
ATOM 925 C C . ARG A 1 113 ? -6.605 -6.967 -0.564 1.00 82.12 113 ARG A C 1
ATOM 927 O O . ARG A 1 113 ? -7.667 -6.416 -0.807 1.00 82.12 113 ARG A O 1
ATOM 934 N N . CYS A 1 114 ? -6.199 -8.078 -1.171 1.00 80.31 114 CYS A N 1
ATOM 935 C CA . CYS A 1 114 ? -6.920 -8.721 -2.275 1.00 80.31 114 CYS A CA 1
ATOM 936 C C . CYS A 1 114 ? -7.508 -10.087 -1.879 1.00 80.31 114 CYS A C 1
ATOM 938 O O . CYS A 1 114 ? -7.501 -11.024 -2.672 1.00 80.31 114 CYS A O 1
ATOM 940 N N . GLY A 1 115 ? -7.962 -10.232 -0.635 1.00 70.62 115 GLY A N 1
ATOM 941 C CA . GLY A 1 115 ? -8.542 -11.470 -0.120 1.00 70.62 115 GLY A CA 1
ATOM 942 C C . GLY A 1 115 ? -9.431 -11.202 1.086 1.00 70.62 115 GLY A C 1
ATOM 943 O O . GLY A 1 115 ? -9.357 -10.118 1.669 1.00 70.62 115 GLY A O 1
ATOM 944 N N . LEU A 1 116 ? -10.247 -12.197 1.456 1.00 60.75 116 LEU A N 1
ATOM 945 C CA . LEU A 1 116 ? -11.107 -12.132 2.639 1.00 60.75 116 LEU A CA 1
ATOM 946 C C . LEU A 1 116 ? -10.287 -11.636 3.839 1.00 60.75 116 LEU A C 1
ATOM 948 O O . LEU A 1 116 ? -9.168 -12.132 4.040 1.00 60.75 116 LEU A O 1
ATOM 952 N N . PRO A 1 117 ? -10.811 -10.691 4.644 1.00 57.47 117 PRO A N 1
ATOM 953 C CA . PRO A 1 117 ? -10.160 -10.320 5.884 1.00 57.47 117 PRO A CA 1
ATOM 954 C C . PRO A 1 117 ? -9.887 -11.614 6.638 1.00 57.47 117 PRO A C 1
ATOM 956 O O . PRO A 1 117 ? -10.813 -12.399 6.868 1.00 57.47 117 PRO A O 1
ATOM 959 N N . ARG A 1 118 ? -8.627 -11.863 7.012 1.00 53.09 118 ARG A N 1
ATOM 960 C CA . ARG A 1 118 ? -8.375 -12.849 8.055 1.00 53.09 118 ARG A CA 1
ATOM 961 C C . ARG A 1 118 ? -9.164 -12.351 9.249 1.00 53.09 118 ARG A C 1
ATOM 963 O O . ARG A 1 118 ? -8.777 -11.371 9.882 1.00 53.09 118 ARG A O 1
ATOM 970 N N . ARG A 1 119 ? -10.298 -12.994 9.522 1.00 53.28 119 ARG A N 1
ATOM 971 C CA . ARG A 1 119 ? -11.018 -12.857 10.781 1.00 53.28 119 ARG A CA 1
ATOM 972 C C . ARG A 1 119 ? -10.197 -13.565 11.856 1.00 53.28 119 ARG A C 1
ATOM 974 O O . ARG A 1 119 ? -10.707 -14.410 12.571 1.00 53.28 119 ARG A O 1
ATOM 981 N N . ASP A 1 120 ? -8.946 -13.150 12.024 1.00 54.03 120 ASP A N 1
ATOM 982 C CA . ASP A 1 120 ? -8.219 -13.305 13.277 1.00 54.03 120 ASP A CA 1
ATOM 983 C C . ASP A 1 120 ? -8.724 -12.205 14.234 1.00 54.03 120 ASP A C 1
ATOM 985 O O . ASP A 1 120 ? -7.970 -11.529 14.930 1.00 54.03 120 ASP A O 1
ATOM 989 N N . CYS A 1 121 ? -10.040 -11.972 14.230 1.00 50.72 121 CYS A N 1
ATOM 990 C CA . CYS A 1 121 ? -10.709 -11.254 15.286 1.00 50.72 121 CYS A CA 1
ATOM 991 C C . CYS A 1 121 ? -10.846 -12.271 16.410 1.00 50.72 121 CYS A C 1
ATOM 993 O O . CYS A 1 121 ? -11.826 -13.010 16.486 1.00 50.72 121 CYS A O 1
ATOM 995 N N . GLY A 1 122 ? -9.867 -12.268 17.315 1.00 63.72 122 GLY A N 1
ATOM 996 C CA . GLY A 1 122 ? -10.181 -12.566 18.708 1.00 63.72 122 GLY A CA 1
ATOM 997 C C . GLY A 1 122 ? -11.397 -11.736 19.164 1.00 63.72 122 GLY A C 1
ATOM 998 O O . GLY A 1 122 ? -11.821 -10.822 18.445 1.00 63.72 122 GLY A O 1
ATOM 999 N N . PRO A 1 123 ? -11.985 -12.042 20.331 1.00 62.50 123 PRO A N 1
ATOM 1000 C CA . PRO A 1 123 ? -13.194 -11.374 20.808 1.00 62.50 123 PRO A CA 1
ATOM 1001 C C . PRO A 1 123 ? -13.085 -9.861 20.603 1.00 62.50 123 PRO A C 1
ATOM 1003 O O . PRO A 1 123 ? -12.103 -9.239 21.016 1.00 62.50 123 PRO A O 1
ATOM 1006 N N . GLN A 1 124 ? -14.048 -9.306 19.862 1.00 61.53 124 GLN A N 1
ATOM 1007 C CA . GLN A 1 124 ? -14.035 -7.907 19.459 1.00 61.53 124 GLN A CA 1
ATOM 1008 C C . GLN A 1 124 ? -13.856 -7.046 20.715 1.00 61.53 124 GLN A C 1
ATOM 1010 O O . GLN A 1 124 ? -14.665 -7.158 21.638 1.00 61.53 124 GLN A O 1
ATOM 1015 N N . PRO A 1 125 ? -12.802 -6.215 20.797 1.00 69.50 125 PRO A N 1
ATOM 1016 C CA . PRO A 1 125 ? -12.587 -5.421 21.989 1.00 69.50 125 PRO A CA 1
ATOM 1017 C C . PRO A 1 125 ? -13.755 -4.452 22.135 1.00 69.50 125 PRO A C 1
ATOM 1019 O O . PRO A 1 125 ? -14.165 -3.812 21.161 1.00 69.50 125 PRO A O 1
ATOM 1022 N N . PHE A 1 126 ? -14.275 -4.341 23.354 1.00 73.00 126 PHE A N 1
ATOM 1023 C CA . PHE A 1 126 ? -15.230 -3.302 23.704 1.00 73.00 126 PHE A CA 1
ATOM 1024 C C . PHE A 1 126 ? -14.627 -1.936 23.348 1.00 73.00 126 PHE A C 1
ATOM 1026 O O . PHE A 1 126 ? -13.529 -1.593 23.794 1.00 73.00 126 PHE A O 1
ATOM 1033 N N . ARG A 1 127 ? -15.322 -1.175 22.499 1.00 70.69 127 ARG A N 1
ATOM 1034 C CA . ARG A 1 127 ? -14.933 0.183 22.111 1.00 70.69 127 ARG A CA 1
ATOM 1035 C C . ARG A 1 127 ? -15.972 1.143 22.658 1.00 70.69 127 ARG A C 1
ATOM 1037 O O . ARG A 1 127 ? -17.158 0.987 22.395 1.00 70.69 127 ARG A O 1
ATOM 1044 N N . PHE A 1 128 ? -15.497 2.134 23.395 1.00 78.06 128 PHE A N 1
ATOM 1045 C CA . PHE A 1 128 ? -16.301 3.211 23.944 1.00 78.06 128 PHE A CA 1
ATOM 1046 C C . PHE A 1 128 ? -15.741 4.536 23.438 1.00 78.06 128 PHE A C 1
ATOM 1048 O O . PHE A 1 128 ? -14.529 4.761 23.449 1.00 78.06 128 PHE A O 1
ATOM 1055 N N . GLU A 1 129 ? -16.618 5.410 22.964 1.00 78.31 129 GLU A N 1
ATOM 1056 C CA . GLU A 1 129 ? -16.239 6.749 22.537 1.00 78.31 129 GLU A CA 1
ATOM 1057 C C . GLU A 1 129 ? -16.043 7.642 23.773 1.00 78.31 129 GLU A C 1
ATOM 1059 O O . GLU A 1 129 ? -16.981 7.934 24.509 1.00 78.31 129 GLU A O 1
ATOM 1064 N N . ALA A 1 130 ? -14.820 8.129 24.000 1.00 79.81 130 ALA A N 1
ATOM 1065 C CA . ALA A 1 130 ? -14.505 8.958 25.170 1.00 79.81 130 ALA A CA 1
ATOM 1066 C C . ALA A 1 130 ? -15.344 10.252 25.260 1.00 79.81 130 ALA A C 1
ATOM 1068 O O . ALA A 1 130 ? -15.554 10.776 26.354 1.00 79.81 130 ALA A O 1
ATOM 1069 N N . ALA A 1 131 ? -15.866 10.737 24.127 1.00 81.25 131 ALA A N 1
ATOM 1070 C CA . ALA A 1 131 ? -16.747 11.902 24.053 1.00 81.25 131 ALA A CA 1
ATOM 1071 C C . ALA A 1 131 ? -18.019 11.748 24.906 1.00 81.25 131 ALA A C 1
ATOM 1073 O O . ALA A 1 131 ? -18.523 12.740 25.429 1.00 81.25 131 ALA A O 1
ATOM 1074 N N . TRP A 1 132 ? -18.506 10.525 25.124 1.00 82.62 132 TRP A N 1
ATOM 1075 C CA . TRP A 1 132 ? -19.716 10.303 25.916 1.00 82.62 132 TRP A CA 1
ATOM 1076 C C . TRP A 1 132 ? -19.545 10.724 27.374 1.00 82.62 132 TRP A C 1
ATOM 1078 O O . TRP A 1 132 ? -20.485 11.260 27.940 1.00 82.62 132 TRP A O 1
ATOM 1088 N N . ILE A 1 133 ? -18.346 10.614 27.959 1.00 83.44 133 ILE A N 1
ATOM 1089 C CA . ILE A 1 133 ? -18.090 11.064 29.344 1.00 83.44 133 ILE A CA 1
ATOM 1090 C C . ILE A 1 133 ? -18.242 12.586 29.476 1.00 83.44 133 ILE A C 1
ATOM 1092 O O . ILE A 1 133 ? -18.539 13.091 30.554 1.00 83.44 133 ILE A O 1
ATOM 1096 N N . THR A 1 134 ? -18.050 13.324 28.381 1.00 86.81 134 THR A N 1
ATOM 1097 C CA . THR A 1 134 ? -18.181 14.787 28.373 1.00 86.81 134 THR A CA 1
ATOM 1098 C C . THR A 1 134 ? -19.623 15.265 28.206 1.00 86.81 134 THR A C 1
ATOM 1100 O O . THR A 1 134 ? -19.889 16.451 28.386 1.00 86.81 134 THR A O 1
ATOM 1103 N N . HIS A 1 135 ? -20.560 14.367 27.880 1.00 87.38 135 HIS A N 1
ATOM 1104 C CA . HIS A 1 135 ? -21.962 14.730 27.725 1.00 87.38 135 HIS A CA 1
ATOM 1105 C C . HIS A 1 135 ? -22.616 14.947 29.105 1.00 87.38 135 HIS A C 1
ATOM 1107 O O . HIS A 1 135 ? -22.503 14.063 29.958 1.00 87.38 135 HIS A O 1
ATOM 1113 N N . PRO A 1 136 ? -23.340 16.061 29.334 1.00 89.12 136 PRO A N 1
ATOM 1114 C CA . PRO A 1 136 ? -23.965 16.363 30.628 1.00 89.12 136 PRO A CA 1
ATOM 1115 C C . PRO A 1 136 ? -24.860 15.230 31.150 1.00 89.12 136 PRO A C 1
ATOM 1117 O O . PRO A 1 136 ? -24.789 14.864 32.320 1.00 89.12 136 PRO A O 1
ATOM 1120 N N . ASP A 1 137 ? -25.623 14.607 30.250 1.00 88.38 137 ASP A N 1
ATOM 1121 C CA . ASP A 1 137 ? -26.608 13.575 30.601 1.00 88.38 137 ASP A CA 1
ATOM 1122 C C . ASP A 1 137 ? -26.020 12.156 30.707 1.00 88.38 137 ASP A C 1
ATOM 1124 O O . ASP A 1 137 ? -26.740 11.195 30.981 1.00 88.38 137 ASP A O 1
ATOM 1128 N N . TYR A 1 138 ? -24.711 11.982 30.488 1.00 87.19 138 TYR A N 1
ATOM 1129 C CA . TYR A 1 138 ? -24.073 10.660 30.500 1.00 87.19 138 TYR A CA 1
ATOM 1130 C C . TYR A 1 138 ? -24.286 9.920 31.821 1.00 87.19 138 TYR A C 1
ATOM 1132 O O . TYR A 1 138 ? -24.623 8.735 31.826 1.00 87.19 138 TYR A O 1
ATOM 1140 N N . SER A 1 139 ? -24.127 10.626 32.947 1.00 84.31 139 SER A N 1
ATOM 1141 C CA . SER A 1 139 ? -24.279 10.031 34.279 1.00 84.31 139 SER A CA 1
ATOM 1142 C C . SER A 1 139 ? -25.680 9.456 34.486 1.00 84.31 139 SER A C 1
ATOM 1144 O O . SER A 1 139 ? -25.824 8.369 35.048 1.00 84.31 139 SER A O 1
ATOM 1146 N N . ASP A 1 140 ? -26.706 10.154 34.003 1.00 86.88 140 ASP A N 1
ATOM 1147 C CA . ASP A 1 140 ? -28.098 9.768 34.210 1.00 86.88 140 ASP A CA 1
ATOM 1148 C C . ASP A 1 140 ? -28.494 8.607 33.301 1.00 86.88 140 ASP A C 1
ATOM 1150 O O . ASP A 1 140 ? -29.103 7.643 33.766 1.00 86.88 140 ASP A O 1
ATOM 1154 N N . VAL A 1 141 ? -28.055 8.625 32.039 1.00 86.25 141 VAL A N 1
ATOM 1155 C CA . VAL A 1 141 ? -28.259 7.510 31.100 1.00 86.25 141 VAL A CA 1
ATOM 1156 C C . VAL A 1 141 ? -27.638 6.222 31.642 1.00 86.25 141 VAL A C 1
ATOM 1158 O O . VAL A 1 141 ? -28.282 5.172 31.635 1.00 86.25 141 VAL A O 1
ATOM 1161 N N . VAL A 1 142 ? -26.415 6.302 32.167 1.00 84.81 142 VAL A N 1
ATOM 1162 C CA . VAL A 1 142 ? -25.692 5.153 32.722 1.00 84.81 142 VAL A CA 1
ATOM 1163 C C . VAL A 1 142 ? -26.365 4.618 33.991 1.00 84.81 142 VAL A C 1
ATOM 1165 O O . VAL A 1 142 ? -26.556 3.408 34.117 1.00 84.81 142 VAL A O 1
ATOM 1168 N N . LYS A 1 143 ? -26.801 5.494 34.906 1.00 84.75 143 LYS A N 1
ATOM 1169 C CA . LYS A 1 143 ? -27.547 5.092 36.113 1.00 84.75 143 LYS A CA 1
ATOM 1170 C C . LYS A 1 143 ? -28.877 4.425 35.774 1.00 84.75 143 LYS A C 1
ATOM 1172 O O . LYS A 1 143 ? -29.221 3.413 36.378 1.00 84.75 143 LYS A O 1
ATOM 1177 N N . VAL A 1 144 ? -29.616 4.965 34.805 1.00 85.31 144 VAL A N 1
ATOM 1178 C CA . VAL A 1 144 ? -30.894 4.396 34.353 1.00 85.31 144 VAL A CA 1
ATOM 1179 C C . VAL A 1 144 ? -30.681 3.049 33.665 1.00 85.31 144 VAL A C 1
ATOM 1181 O O . VAL A 1 144 ? -31.475 2.134 33.872 1.00 85.31 144 VAL A O 1
ATOM 1184 N N . ALA A 1 145 ? -29.625 2.907 32.862 1.00 81.44 145 ALA A N 1
ATOM 1185 C CA . ALA A 1 145 ? -29.294 1.650 32.200 1.00 81.44 145 ALA A CA 1
ATOM 1186 C C . ALA A 1 145 ? -28.883 0.564 33.209 1.00 81.44 145 ALA A C 1
ATOM 1188 O O . ALA A 1 145 ? -29.398 -0.549 33.140 1.00 81.44 145 ALA A O 1
ATOM 1189 N N . TRP A 1 146 ? -28.024 0.888 34.183 1.00 78.62 146 TRP A N 1
ATOM 1190 C CA . TRP A 1 146 ? -27.597 -0.066 35.214 1.00 78.62 146 TRP A CA 1
ATOM 1191 C C . TRP A 1 146 ? -28.658 -0.356 36.277 1.00 78.62 146 TRP A C 1
ATOM 1193 O O . TRP A 1 146 ? -28.686 -1.457 36.816 1.00 78.62 146 TRP A O 1
ATOM 1203 N N . GLY A 1 147 ? -29.570 0.578 36.551 1.00 74.44 147 GLY A N 1
ATOM 1204 C CA . GLY A 1 147 ? -30.678 0.369 37.486 1.00 74.44 147 GLY A CA 1
ATOM 1205 C C . GLY A 1 147 ? -31.787 -0.555 36.965 1.00 74.44 147 GLY A C 1
ATOM 1206 O O . GLY A 1 147 ? -32.659 -0.944 37.737 1.00 74.44 147 GLY A O 1
ATOM 1207 N N . LYS A 1 148 ? -31.780 -0.907 35.671 1.00 64.88 148 LYS A N 1
ATOM 1208 C CA . LYS A 1 148 ? -32.801 -1.761 35.035 1.00 64.88 148 LYS A CA 1
ATOM 1209 C C . LYS A 1 148 ? -32.464 -3.254 35.039 1.00 64.88 148 LYS A C 1
ATOM 1211 O O . LYS A 1 148 ? -33.330 -4.053 34.689 1.00 64.88 148 LYS A O 1
ATOM 1216 N N . THR A 1 149 ? -31.253 -3.641 35.440 1.00 57.66 149 THR A N 1
ATOM 1217 C CA . THR A 1 149 ? -30.769 -5.019 35.280 1.00 57.66 149 THR A CA 1
ATOM 1218 C C . THR A 1 149 ? -30.463 -5.643 36.640 1.00 57.66 149 THR A C 1
ATOM 1220 O O . THR A 1 149 ? -29.361 -5.536 37.162 1.00 57.66 149 THR A O 1
ATOM 1223 N N . THR A 1 150 ? -31.443 -6.340 37.218 1.00 56.94 150 THR A N 1
ATOM 1224 C CA . THR A 1 150 ? -31.273 -7.266 38.357 1.00 56.94 150 THR A CA 1
ATOM 1225 C C . THR A 1 150 ? -30.875 -8.679 37.899 1.00 56.94 150 THR A C 1
ATOM 1227 O O . THR A 1 150 ? -31.183 -9.668 38.559 1.00 56.94 150 THR A O 1
ATOM 1230 N N . GLY A 1 151 ? -30.201 -8.788 36.751 1.00 59.22 151 GLY A N 1
ATOM 1231 C CA . GLY A 1 151 ? -29.794 -10.046 36.131 1.00 59.22 151 GLY A CA 1
ATOM 1232 C C . GLY A 1 151 ? -28.304 -10.051 35.811 1.00 59.22 151 GLY A C 1
ATOM 1233 O O . GLY A 1 151 ? -27.753 -9.048 35.368 1.00 59.22 151 GLY A O 1
ATOM 1234 N N . ASP A 1 152 ? -27.675 -11.190 36.076 1.00 57.69 152 ASP A N 1
ATOM 1235 C CA . ASP A 1 152 ? -26.240 -11.445 35.990 1.00 57.69 152 ASP A CA 1
ATOM 1236 C C . ASP A 1 152 ? -25.629 -10.972 34.653 1.00 57.69 152 ASP A C 1
ATOM 1238 O O . ASP A 1 152 ? -26.055 -11.399 33.571 1.00 57.69 152 ASP A O 1
ATOM 1242 N N . PHE A 1 153 ? -24.617 -10.097 34.728 1.00 56.69 153 PHE A N 1
ATOM 1243 C CA . PHE A 1 153 ? -23.991 -9.395 33.590 1.00 56.69 153 PHE A CA 1
ATOM 1244 C C . PHE A 1 153 ? -23.479 -10.336 32.487 1.00 56.69 153 PHE A C 1
ATOM 1246 O O . PHE A 1 153 ? -23.373 -9.943 31.325 1.00 56.69 153 PHE A O 1
ATOM 1253 N N . VAL A 1 154 ? -23.173 -11.584 32.847 1.00 57.19 154 VAL A N 1
ATOM 1254 C CA . VAL A 1 154 ? -22.658 -12.620 31.943 1.00 57.19 154 VAL A CA 1
ATOM 1255 C C . VAL A 1 154 ? -23.686 -13.014 30.875 1.00 57.19 154 VAL A C 1
ATOM 1257 O O . VAL A 1 154 ? -23.310 -13.320 29.746 1.00 57.19 154 VAL A O 1
ATOM 1260 N N . SER A 1 155 ? -24.983 -12.949 31.190 1.00 53.31 155 SER A N 1
ATOM 1261 C CA . SER A 1 155 ? -26.053 -13.378 30.276 1.00 53.31 155 SER A CA 1
ATOM 1262 C C . SER A 1 155 ? -26.334 -12.389 29.135 1.00 53.31 155 SER A C 1
ATOM 1264 O O . SER A 1 155 ? -26.759 -12.799 28.059 1.00 53.31 155 SER A O 1
ATOM 1266 N N . CYS A 1 156 ? -26.043 -11.097 29.322 1.00 49.16 156 CYS A N 1
ATOM 1267 C CA . CYS A 1 156 ? -26.286 -10.064 28.308 1.00 49.16 156 CYS A CA 1
ATOM 1268 C C . CYS A 1 156 ? -25.189 -9.972 27.234 1.00 49.16 156 CYS A C 1
ATOM 1270 O O . CYS A 1 156 ? -25.410 -9.360 26.196 1.00 49.16 156 CYS A O 1
ATOM 1272 N N . LEU A 1 157 ? -24.013 -10.561 27.472 1.00 45.22 157 LEU A N 1
ATOM 1273 C CA . LEU A 1 157 ? -22.864 -10.509 26.555 1.00 45.22 157 LEU A CA 1
ATOM 1274 C C . LEU A 1 157 ? -22.827 -11.668 25.541 1.00 45.22 157 LEU A C 1
ATOM 1276 O O . LEU A 1 157 ? -21.897 -11.738 24.741 1.00 45.22 157 LEU A O 1
ATOM 1280 N N . GLN A 1 158 ? -23.805 -12.580 25.579 1.00 42.19 158 GLN A N 1
ATOM 1281 C CA . GLN A 1 158 ? -23.874 -13.768 24.715 1.00 42.19 158 GLN A CA 1
ATOM 1282 C C . GLN A 1 158 ? -24.963 -13.702 23.622 1.00 42.19 158 GLN A C 1
ATOM 1284 O O . GLN A 1 158 ? -25.274 -14.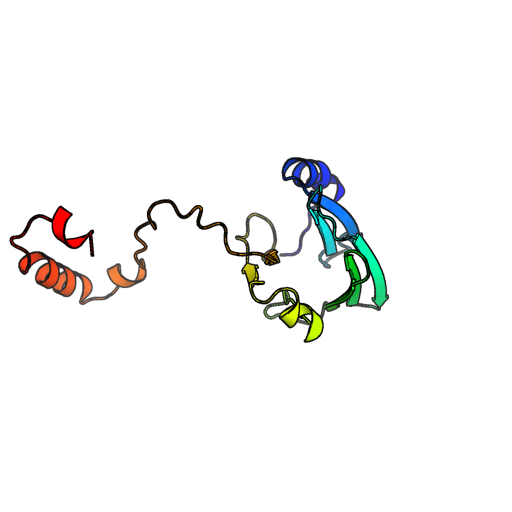737 23.034 1.00 42.19 158 GLN A O 1
ATOM 1289 N N . GLN A 1 159 ? -25.535 -12.525 23.336 1.00 35.78 159 GLN A N 1
ATOM 1290 C CA . GLN A 1 159 ? -26.444 -12.317 22.194 1.00 35.78 159 GLN A CA 1
ATOM 1291 C C . GLN A 1 159 ? -25.767 -11.584 21.039 1.00 35.78 159 GLN A C 1
ATOM 1293 O O . GLN A 1 159 ? -25.038 -10.604 21.309 1.00 35.78 159 GLN A O 1
#

Secondary structure (DSSP, 8-state):
----S-HHHHHHHHHHTTEEEEEEE---SS---EEEEEETT-S-EEEEEEEETTEEEEEEEETTEEEEEEEE---SS--------HHHHHH-TT-EEEEPPPSS-SSPPEEEE-S-------SPPP---GGGGGSTTHHHHHHHHHTT--S-TTGGGG-